Protein AF-X1UCK1-F1 (afdb_monomer_lite)

Sequence (147 aa):
AILLGSEKEAQDVRVRLEAGEDFTTLAQELSQHEATRESGGDFNWLSPEDVTPGSALAAWADIFELEMGAISEPIRDDTEVTTGGYWLLEVLDREDNKQISDDDRDLLKAKALDEWVSSLWYDPGNEVNSYLTDEMREWAIEKATEG

Radius of gyration: 23.3 Å; chains: 1; bounding box: 56×43×52 Å

Structure (mmCIF, N/CA/C/O backbone):
data_AF-X1UCK1-F1
#
_entry.id   AF-X1UCK1-F1
#
loop_
_atom_site.group_PDB
_atom_site.id
_atom_site.type_symbol
_atom_site.label_atom_id
_atom_site.label_alt_id
_atom_site.label_comp_id
_atom_site.label_asym_id
_atom_site.label_entity_id
_atom_site.label_seq_id
_atom_site.pdbx_PDB_ins_code
_atom_site.Cartn_x
_atom_site.Cartn_y
_atom_site.Cartn_z
_atom_site.occupancy
_atom_site.B_iso_or_equiv
_atom_site.auth_seq_id
_atom_site.auth_comp_id
_atom_site.auth_asym_id
_atom_site.auth_atom_id
_atom_site.pdbx_PDB_model_num
ATOM 1 N N . ALA A 1 1 ? -5.597 0.099 3.990 1.00 93.69 1 ALA A N 1
ATOM 2 C CA . ALA A 1 1 ? -4.336 -0.116 4.730 1.00 93.69 1 ALA A CA 1
ATOM 3 C C . ALA A 1 1 ? -4.235 0.814 5.940 1.00 93.69 1 ALA A C 1
ATOM 5 O O . ALA A 1 1 ? -4.599 1.980 5.834 1.00 93.69 1 ALA A O 1
ATOM 6 N N . ILE A 1 2 ? -3.730 0.323 7.074 1.00 95.62 2 ILE A N 1
ATOM 7 C CA . ILE A 1 2 ? -3.493 1.113 8.296 1.00 95.62 2 ILE A CA 1
ATOM 8 C C . ILE A 1 2 ? -2.024 0.973 8.693 1.00 95.62 2 ILE A C 1
ATOM 10 O O . ILE A 1 2 ? -1.589 -0.129 9.011 1.00 95.62 2 ILE A O 1
ATOM 14 N N . LEU A 1 3 ? -1.277 2.079 8.686 1.00 94.56 3 LEU A N 1
ATOM 15 C CA . LEU A 1 3 ? 0.083 2.159 9.237 1.00 94.56 3 LEU A CA 1
ATOM 16 C C . LEU A 1 3 ? 0.062 2.523 10.723 1.00 94.56 3 LEU A C 1
ATOM 18 O O . LEU A 1 3 ? -0.524 3.543 11.079 1.00 94.56 3 LEU A O 1
ATOM 22 N N . LEU A 1 4 ? 0.715 1.732 11.569 1.00 94.31 4 LEU A N 1
ATOM 23 C CA . LEU A 1 4 ? 0.737 1.878 13.028 1.00 94.31 4 LEU A CA 1
ATOM 24 C C . LEU A 1 4 ? 2.176 1.898 13.552 1.00 94.31 4 LEU A C 1
ATOM 26 O O . LEU A 1 4 ? 3.095 1.442 12.876 1.00 94.31 4 LEU A O 1
ATOM 30 N N . GLY A 1 5 ? 2.379 2.427 14.760 1.00 92.25 5 GLY A N 1
ATOM 31 C CA . GLY A 1 5 ? 3.716 2.704 15.296 1.00 92.25 5 GLY A CA 1
ATOM 32 C C . GLY A 1 5 ? 4.366 1.544 16.053 1.00 92.25 5 GLY A C 1
ATOM 33 O O . GLY A 1 5 ? 5.452 1.673 16.621 1.00 92.25 5 GLY A O 1
ATOM 34 N N . SER A 1 6 ? 3.679 0.413 16.179 1.00 92.25 6 SER A N 1
ATOM 35 C CA . SER A 1 6 ? 4.265 -0.782 16.776 1.00 92.25 6 SER A CA 1
ATOM 36 C C . SER A 1 6 ? 3.487 -2.035 16.412 1.00 92.25 6 SER A C 1
ATOM 38 O O . SER A 1 6 ? 2.287 -1.987 16.149 1.00 92.25 6 SER A O 1
ATOM 40 N N . GLU A 1 7 ? 4.158 -3.181 16.504 1.00 93.19 7 GLU A N 1
ATOM 41 C CA . GLU A 1 7 ? 3.532 -4.490 16.313 1.00 93.19 7 GLU A CA 1
ATOM 42 C C . GLU A 1 7 ? 2.383 -4.698 17.300 1.00 93.19 7 GLU A C 1
ATOM 44 O O . GLU A 1 7 ? 1.326 -5.199 16.937 1.00 93.19 7 GLU A O 1
ATOM 49 N N . LYS A 1 8 ? 2.567 -4.262 18.553 1.00 94.69 8 LYS A N 1
ATOM 50 C CA . LYS A 1 8 ? 1.533 -4.365 19.581 1.00 94.69 8 LYS A CA 1
ATOM 51 C C . LYS A 1 8 ? 0.286 -3.563 19.210 1.00 94.69 8 LYS A C 1
ATOM 53 O O . LYS A 1 8 ? -0.818 -4.073 19.353 1.00 94.69 8 LYS A O 1
ATOM 58 N N . GLU A 1 9 ? 0.467 -2.329 18.755 1.00 95.19 9 GLU A N 1
ATOM 59 C CA . GLU A 1 9 ? -0.640 -1.487 18.303 1.00 95.19 9 GLU A CA 1
ATOM 60 C C . GLU A 1 9 ? -1.354 -2.122 17.103 1.00 95.19 9 GLU A C 1
ATOM 62 O O . GLU A 1 9 ? -2.579 -2.205 17.101 1.00 95.19 9 GLU A O 1
ATOM 67 N N . ALA A 1 10 ? -0.602 -2.663 16.141 1.00 96.31 10 ALA A N 1
ATOM 68 C CA . ALA A 1 10 ? -1.166 -3.393 15.009 1.00 96.31 10 ALA A CA 1
ATOM 69 C C . ALA A 1 10 ? -1.956 -4.635 15.430 1.00 96.31 10 ALA A C 1
ATOM 71 O O . ALA A 1 10 ? -3.063 -4.846 14.947 1.00 96.31 10 ALA A O 1
ATOM 72 N N . GLN A 1 11 ? -1.457 -5.419 16.381 1.00 97.38 11 GLN A N 1
ATOM 73 C CA . GLN A 1 11 ? -2.203 -6.558 16.917 1.00 97.38 11 GLN A CA 1
ATOM 74 C C . GLN A 1 11 ? -3.493 -6.117 17.624 1.00 97.38 11 GLN A C 1
ATOM 76 O O . GLN A 1 11 ? -4.556 -6.690 17.389 1.00 97.38 11 GLN A O 1
ATOM 81 N N . ASP A 1 12 ? -3.428 -5.068 18.449 1.00 97.31 12 ASP A N 1
ATOM 82 C CA . ASP A 1 12 ? -4.593 -4.551 19.172 1.00 97.31 12 ASP A CA 1
ATOM 83 C C . ASP A 1 12 ? -5.667 -4.014 18.191 1.00 97.31 12 ASP A C 1
ATOM 85 O O . ASP A 1 12 ? -6.861 -4.254 18.385 1.00 97.31 12 ASP A O 1
ATOM 89 N N . VAL A 1 13 ? -5.261 -3.340 17.106 1.00 97.62 13 VAL A N 1
ATOM 90 C CA . VAL A 1 13 ? -6.165 -2.874 16.035 1.00 97.62 13 VAL A CA 1
ATOM 91 C C . VAL A 1 13 ? -6.725 -4.042 15.224 1.00 97.62 13 VAL A C 1
ATOM 93 O O . VAL A 1 13 ? -7.911 -4.042 14.900 1.00 97.62 13 VAL A O 1
ATOM 96 N N . ARG A 1 14 ? -5.927 -5.074 14.941 1.00 97.38 14 ARG A N 1
ATOM 97 C CA . ARG A 1 14 ? -6.409 -6.245 14.204 1.00 97.38 14 ARG A CA 1
ATOM 98 C C . ARG A 1 14 ? -7.519 -6.978 14.950 1.00 97.38 14 ARG A C 1
ATOM 100 O O . ARG A 1 14 ? -8.537 -7.292 14.349 1.00 97.38 14 ARG A O 1
ATOM 107 N N . VAL A 1 15 ? -7.377 -7.172 16.262 1.00 97.69 15 VAL A N 1
ATOM 108 C CA . VAL A 1 15 ? -8.430 -7.793 17.089 1.00 97.69 15 VAL A CA 1
ATOM 109 C C . VAL A 1 15 ? -9.743 -7.002 17.021 1.00 97.69 15 VAL A C 1
ATOM 111 O O . VAL A 1 15 ? -10.823 -7.591 17.024 1.00 97.69 15 VAL A O 1
ATOM 114 N N . ARG A 1 16 ? -9.670 -5.669 16.941 1.00 97.62 16 ARG A N 1
ATOM 115 C CA . ARG A 1 16 ? -10.845 -4.800 16.773 1.00 97.62 16 ARG A CA 1
ATOM 116 C C . ARG A 1 16 ? -11.512 -4.991 15.408 1.00 97.62 16 ARG A C 1
ATOM 118 O O . ARG A 1 16 ? -12.732 -5.134 15.347 1.00 97.62 16 ARG A O 1
ATOM 125 N N . LEU A 1 17 ? -10.716 -5.059 14.340 1.00 97.06 17 LEU A N 1
ATOM 126 C CA . LEU A 1 17 ? -11.197 -5.346 12.983 1.00 97.06 17 LEU A CA 1
ATOM 127 C C . LEU A 1 17 ? -11.851 -6.733 12.900 1.00 97.06 17 LEU A C 1
ATOM 129 O O . LEU A 1 17 ? -12.965 -6.866 12.405 1.00 97.06 17 LEU A O 1
ATOM 133 N N . GLU A 1 18 ? -11.215 -7.757 13.471 1.00 95.06 18 GLU A N 1
ATOM 134 C CA . GLU A 1 18 ? -11.757 -9.123 13.548 1.00 95.06 18 GLU A CA 1
ATOM 135 C C . GLU A 1 18 ? -13.058 -9.197 14.372 1.00 95.06 18 GLU A C 1
ATOM 137 O O . GLU A 1 18 ? -13.909 -10.053 14.125 1.00 95.06 18 GLU A O 1
ATOM 142 N N . ALA A 1 19 ? -13.250 -8.284 15.330 1.00 96.25 19 ALA A N 1
ATOM 143 C CA . ALA A 1 19 ? -14.492 -8.139 16.090 1.00 96.25 19 ALA A CA 1
ATOM 144 C C . ALA A 1 19 ? -15.607 -7.390 15.326 1.00 96.25 19 ALA A C 1
ATOM 146 O O . ALA A 1 19 ? -16.721 -7.272 15.845 1.00 96.25 19 ALA A O 1
ATOM 147 N N . GLY A 1 20 ? -15.335 -6.920 14.103 1.00 95.06 20 GLY A N 1
ATOM 148 C CA . GLY A 1 20 ? -16.297 -6.267 13.214 1.00 95.06 20 GLY A CA 1
ATOM 149 C C . GLY A 1 20 ? -16.328 -4.741 13.303 1.00 95.06 20 GLY A C 1
ATOM 150 O O . GLY A 1 20 ? -17.323 -4.137 12.902 1.00 95.06 20 GLY A O 1
ATOM 151 N N . GLU A 1 21 ? -15.291 -4.108 13.855 1.00 97.06 21 GLU A N 1
ATOM 152 C CA . GLU A 1 21 ? -15.144 -2.653 13.770 1.00 97.06 21 GLU A CA 1
ATOM 153 C C . GLU A 1 21 ? -14.793 -2.216 12.336 1.00 97.06 21 GLU A C 1
ATOM 155 O O . GLU A 1 21 ? -14.136 -2.943 11.594 1.00 97.06 21 GLU A O 1
ATOM 160 N N . ASP A 1 22 ? -15.255 -1.031 11.931 1.00 96.56 22 ASP A N 1
ATOM 161 C CA . ASP A 1 22 ? -15.107 -0.534 10.561 1.00 96.56 22 ASP A CA 1
ATOM 162 C C . ASP A 1 22 ? -13.654 -0.146 10.236 1.00 96.56 22 ASP A C 1
ATOM 164 O O . ASP A 1 22 ? -13.049 0.692 10.912 1.00 96.56 22 ASP A O 1
ATOM 168 N N . PHE A 1 23 ? -13.113 -0.722 9.158 1.00 96.75 23 PHE A N 1
ATOM 169 C CA . PHE A 1 23 ? -11.727 -0.506 8.745 1.00 96.75 23 PHE A CA 1
ATOM 170 C C . PHE A 1 23 ? -11.439 0.958 8.404 1.00 96.75 23 PHE A C 1
ATOM 172 O O . PHE A 1 23 ? -10.434 1.514 8.846 1.00 96.75 23 PHE A O 1
ATOM 179 N N . THR A 1 24 ? -12.339 1.599 7.654 1.00 96.69 24 THR A N 1
ATOM 180 C CA . THR A 1 24 ? -12.188 2.994 7.204 1.00 96.69 24 THR A CA 1
ATOM 181 C C . THR A 1 24 ? -12.090 3.941 8.401 1.00 96.69 24 THR A C 1
ATOM 183 O O . THR A 1 24 ? -11.232 4.825 8.432 1.00 96.69 24 THR A O 1
ATOM 186 N N . THR A 1 25 ? -12.927 3.722 9.413 1.00 97.31 25 THR A N 1
ATOM 187 C CA . THR A 1 25 ? -12.948 4.495 10.657 1.00 97.31 25 THR A CA 1
ATOM 188 C C . THR A 1 25 ? -11.629 4.350 11.415 1.00 97.31 25 THR A C 1
ATOM 190 O O . THR A 1 25 ? -11.021 5.358 11.781 1.00 97.31 25 THR A O 1
ATOM 193 N N . LEU A 1 26 ? -11.136 3.119 11.598 1.00 97.31 26 LEU A N 1
ATOM 194 C CA . LEU A 1 26 ? -9.857 2.882 12.278 1.00 97.31 26 LEU A CA 1
ATOM 195 C C . LEU A 1 26 ? -8.668 3.445 11.499 1.00 97.31 26 LEU A C 1
ATOM 197 O O . LEU A 1 26 ? -7.738 3.981 12.102 1.00 97.31 26 LEU A O 1
ATOM 201 N N . ALA A 1 27 ? -8.703 3.375 10.169 1.00 97.12 27 ALA A N 1
ATOM 202 C CA . ALA A 1 27 ? -7.684 3.977 9.324 1.00 97.12 27 ALA A CA 1
ATOM 203 C C . ALA A 1 27 ? -7.633 5.501 9.506 1.00 97.12 27 ALA A C 1
ATOM 205 O O . ALA A 1 27 ? -6.552 6.047 9.716 1.00 97.12 27 ALA A O 1
ATOM 206 N N . GLN A 1 28 ? -8.784 6.179 9.489 1.00 97.00 28 GLN A N 1
ATOM 207 C CA . GLN A 1 28 ? -8.879 7.632 9.677 1.00 97.00 28 GLN A CA 1
ATOM 208 C C . GLN A 1 28 ? -8.418 8.092 11.066 1.00 97.00 28 GLN A C 1
ATOM 210 O O . GLN A 1 28 ? -7.791 9.152 11.184 1.00 97.00 28 GLN A O 1
ATOM 215 N N . GLU A 1 29 ? -8.733 7.307 12.101 1.00 96.38 29 GLU A N 1
ATOM 216 C CA . GLU A 1 29 ? -8.420 7.609 13.501 1.00 96.38 29 GLU A CA 1
ATOM 217 C C . GLU A 1 29 ? -6.946 7.357 13.845 1.00 96.38 29 GLU A C 1
ATOM 219 O O . GLU A 1 29 ? -6.324 8.186 14.510 1.00 96.38 29 GLU A O 1
ATOM 224 N N . LEU A 1 30 ? -6.395 6.216 13.420 1.00 95.56 30 LEU A N 1
ATOM 225 C CA . LEU A 1 30 ? -5.140 5.689 13.968 1.00 95.56 30 LEU A CA 1
ATOM 226 C C . LEU A 1 30 ? -3.987 5.656 12.971 1.00 95.56 30 LEU A C 1
ATOM 228 O O . LEU A 1 30 ? -2.833 5.573 13.393 1.00 95.56 30 LEU A O 1
ATOM 232 N N . SER A 1 31 ? -4.257 5.687 11.663 1.00 94.88 31 SER A N 1
ATOM 233 C CA . SER A 1 31 ? -3.178 5.483 10.704 1.00 94.88 31 SER A CA 1
ATOM 234 C C . SER A 1 31 ? -2.168 6.631 10.729 1.00 94.88 31 SER A C 1
ATOM 236 O O . SER A 1 31 ? -2.533 7.799 10.688 1.00 94.88 31 SER A O 1
ATOM 238 N N . GLN A 1 32 ? -0.880 6.299 10.717 1.00 93.25 32 GLN A N 1
ATOM 239 C CA . GLN A 1 32 ? 0.212 7.262 10.567 1.00 93.25 32 GLN A CA 1
ATOM 240 C C . GLN A 1 32 ? 0.468 7.645 9.102 1.00 93.25 32 GLN A C 1
ATOM 242 O O . GLN A 1 32 ? 1.212 8.587 8.838 1.00 93.25 32 GLN A O 1
ATOM 247 N N . HIS A 1 33 ? -0.146 6.948 8.139 1.00 92.12 33 HIS A N 1
ATOM 248 C CA . HIS A 1 33 ? 0.038 7.232 6.719 1.00 92.12 33 HIS A CA 1
ATOM 249 C C . HIS A 1 33 ? -0.887 8.370 6.267 1.00 92.12 33 HIS A C 1
ATOM 251 O O . HIS A 1 33 ? -2.012 8.147 5.816 1.00 92.12 33 HIS A O 1
ATOM 257 N N . GLU A 1 34 ? -0.413 9.613 6.398 1.00 90.44 34 GLU A N 1
ATOM 258 C CA . GLU A 1 34 ? -1.211 10.824 6.153 1.00 90.44 34 GLU A CA 1
ATOM 259 C C . GLU A 1 34 ? -1.861 10.865 4.764 1.00 90.44 34 GLU A C 1
ATOM 261 O O . GLU A 1 34 ? -3.004 11.308 4.646 1.00 90.44 34 GLU A O 1
ATOM 266 N N . ALA A 1 35 ? -1.168 10.376 3.729 1.00 90.62 35 ALA A N 1
ATOM 267 C CA . ALA A 1 35 ? -1.627 10.469 2.344 1.00 90.62 35 ALA A CA 1
ATOM 268 C C . ALA A 1 35 ? -2.927 9.695 2.077 1.00 90.62 35 ALA A C 1
ATOM 270 O O . ALA A 1 35 ? -3.722 10.121 1.241 1.00 90.62 35 ALA A O 1
ATOM 271 N N . THR A 1 36 ? -3.168 8.596 2.800 1.00 93.81 36 THR A N 1
ATOM 272 C CA . THR A 1 36 ? -4.389 7.783 2.650 1.00 93.81 36 THR A CA 1
ATOM 273 C C . THR A 1 36 ? -5.268 7.785 3.893 1.00 93.81 36 THR A C 1
ATOM 275 O O . THR A 1 36 ? -6.357 7.224 3.862 1.00 93.81 36 THR A O 1
ATOM 278 N N . ARG A 1 37 ? -4.840 8.403 5.001 1.00 93.88 37 ARG A N 1
ATOM 279 C CA . ARG A 1 37 ? -5.594 8.415 6.264 1.00 93.88 37 ARG A CA 1
ATOM 280 C C . ARG A 1 37 ? -7.024 8.913 6.065 1.00 93.88 37 ARG A C 1
ATOM 282 O O . ARG A 1 37 ? -7.967 8.230 6.438 1.00 93.88 37 ARG A O 1
ATOM 289 N N . GLU A 1 38 ? -7.192 10.063 5.415 1.00 94.06 38 GLU A N 1
ATOM 290 C CA . GLU A 1 38 ? -8.513 10.665 5.170 1.00 94.06 38 GLU A CA 1
ATOM 291 C C . GLU A 1 38 ? -9.371 9.842 4.190 1.00 94.06 38 GLU A C 1
ATOM 293 O O . GLU A 1 38 ? -10.597 9.833 4.305 1.00 94.06 38 GLU A O 1
ATOM 298 N N . SER A 1 39 ? -8.748 9.090 3.274 1.00 95.19 39 SER A N 1
ATOM 299 C CA . SER A 1 39 ? -9.428 8.164 2.357 1.00 95.19 39 SER A CA 1
ATOM 300 C C . SER A 1 39 ? -9.643 6.767 2.951 1.00 95.19 39 SER A C 1
ATOM 302 O O . SER A 1 39 ? -9.882 5.821 2.208 1.00 95.19 39 SER A O 1
ATOM 304 N N . GLY A 1 40 ? -9.545 6.602 4.276 1.00 95.12 40 GLY A N 1
ATOM 305 C CA . GLY A 1 40 ? -9.776 5.304 4.920 1.00 95.12 40 GLY A CA 1
ATOM 306 C C . GLY A 1 40 ? -8.671 4.279 4.677 1.00 95.12 40 GLY A C 1
ATOM 307 O O . GLY A 1 40 ? -8.884 3.080 4.834 1.00 95.12 40 GLY A O 1
ATOM 308 N N . GLY A 1 41 ? -7.487 4.730 4.271 1.00 94.69 41 GLY A N 1
ATOM 309 C CA . GLY A 1 41 ? -6.384 3.848 3.927 1.00 94.69 41 GLY A CA 1
ATOM 310 C C . GLY A 1 41 ? -6.489 3.239 2.530 1.00 94.69 41 GLY A C 1
ATOM 311 O O . GLY A 1 41 ? -5.855 2.212 2.298 1.00 94.69 41 GLY A O 1
ATOM 312 N N . ASP A 1 42 ? -7.295 3.808 1.634 1.00 95.12 42 ASP A N 1
ATOM 313 C CA . ASP A 1 42 ? -7.456 3.316 0.265 1.00 95.12 42 ASP A CA 1
ATOM 314 C C . ASP A 1 42 ? -6.227 3.646 -0.602 1.00 95.12 42 ASP A C 1
ATOM 316 O O . ASP A 1 42 ? -5.822 4.808 -0.703 1.00 95.12 42 ASP A O 1
ATOM 320 N N . PHE A 1 43 ? -5.651 2.611 -1.218 1.00 92.62 43 PHE A N 1
ATOM 321 C CA . PHE A 1 43 ? -4.521 2.681 -2.154 1.00 92.62 43 PHE A CA 1
ATOM 322 C C . PHE A 1 43 ? -4.941 2.446 -3.613 1.00 92.62 43 PHE A C 1
ATOM 324 O O . PHE A 1 43 ? -4.086 2.418 -4.496 1.00 92.62 43 PHE A O 1
ATOM 331 N N . ASN A 1 44 ? -6.247 2.340 -3.882 1.00 90.88 44 ASN A N 1
ATOM 332 C CA . ASN A 1 44 ? -6.810 1.992 -5.182 1.00 90.88 44 ASN A CA 1
ATOM 333 C C . ASN A 1 44 ? -6.309 0.611 -5.668 1.00 90.88 44 ASN A C 1
ATOM 335 O O . ASN A 1 44 ? -5.801 -0.201 -4.894 1.00 90.88 44 ASN A O 1
ATOM 339 N N . TRP A 1 45 ? -6.493 0.313 -6.954 1.00 89.69 45 TRP A N 1
ATOM 340 C CA . TRP A 1 45 ? -5.989 -0.909 -7.576 1.00 89.69 45 TRP A CA 1
ATOM 341 C C . TRP A 1 45 ? -4.462 -0.951 -7.567 1.00 89.69 45 TRP A C 1
ATOM 343 O O . TRP A 1 45 ? -3.824 -0.110 -8.197 1.00 89.69 45 TRP A O 1
ATOM 353 N N . LEU A 1 46 ? -3.911 -1.975 -6.917 1.00 89.56 46 LEU A N 1
ATOM 354 C CA . LEU A 1 46 ? -2.490 -2.299 -6.944 1.00 89.56 46 LEU A CA 1
ATOM 355 C C . LEU A 1 46 ? -2.224 -3.472 -7.883 1.00 89.56 46 LEU A C 1
ATOM 357 O O . LEU A 1 46 ? -3.012 -4.417 -7.980 1.00 89.56 46 LEU A O 1
ATOM 361 N N . SER A 1 47 ? -1.083 -3.407 -8.546 1.00 88.31 47 SER A N 1
ATOM 362 C CA . SER A 1 47 ? -0.551 -4.421 -9.444 1.00 88.31 47 SER A CA 1
ATOM 363 C C . SER A 1 47 ? 0.766 -4.986 -8.893 1.00 88.31 47 SER A C 1
ATOM 365 O O . SER A 1 47 ? 1.407 -4.352 -8.050 1.00 88.31 47 SER A O 1
ATOM 367 N N . PRO A 1 48 ? 1.198 -6.187 -9.318 1.00 86.44 48 PRO A N 1
ATOM 368 C CA . PRO A 1 48 ? 2.449 -6.774 -8.837 1.00 86.44 48 PRO A CA 1
ATOM 369 C C . PRO A 1 48 ? 3.678 -5.884 -9.061 1.00 86.44 48 PRO A C 1
ATOM 371 O O . PRO A 1 48 ? 4.621 -5.938 -8.274 1.00 86.44 48 PRO A O 1
ATOM 374 N N . GLU A 1 49 ? 3.680 -5.050 -10.104 1.00 84.56 49 GLU A N 1
ATOM 375 C CA . GLU A 1 49 ? 4.748 -4.085 -10.358 1.00 84.56 49 GLU A CA 1
ATOM 376 C C . GLU A 1 49 ? 4.848 -2.974 -9.296 1.00 84.56 49 GLU A C 1
ATOM 378 O O . GLU A 1 49 ? 5.956 -2.482 -9.054 1.00 84.56 49 GLU A O 1
ATOM 383 N N . ASP A 1 50 ? 3.748 -2.637 -8.613 1.00 88.00 50 ASP A N 1
ATOM 384 C CA . ASP A 1 50 ? 3.707 -1.582 -7.589 1.00 88.00 50 ASP A CA 1
ATOM 385 C C . ASP A 1 50 ? 4.404 -1.988 -6.280 1.00 88.00 50 ASP A C 1
ATOM 387 O O . ASP A 1 50 ? 4.899 -1.124 -5.559 1.00 88.00 50 ASP A O 1
ATOM 391 N N . VAL A 1 51 ? 4.481 -3.293 -5.982 1.00 89.81 51 VAL A N 1
ATOM 392 C CA . VAL A 1 51 ? 5.073 -3.848 -4.741 1.00 89.81 51 VAL A CA 1
ATOM 393 C C . VAL A 1 51 ? 6.445 -4.492 -4.968 1.00 89.81 51 VAL A C 1
ATOM 395 O O . VAL A 1 51 ? 6.908 -5.338 -4.202 1.00 89.81 51 VAL A O 1
ATOM 398 N N . THR A 1 52 ? 7.120 -4.121 -6.053 1.00 86.12 52 THR A N 1
ATOM 399 C CA . THR A 1 52 ? 8.425 -4.690 -6.411 1.00 86.12 52 THR A CA 1
ATOM 400 C C . THR A 1 52 ? 9.532 -4.291 -5.426 1.00 86.12 52 THR A C 1
ATOM 402 O O . THR A 1 52 ? 9.438 -3.247 -4.772 1.00 86.12 52 THR A O 1
ATOM 405 N N . PRO A 1 53 ? 10.619 -5.082 -5.311 1.00 84.69 53 PRO A N 1
ATOM 406 C CA . PRO A 1 53 ? 11.755 -4.722 -4.468 1.00 84.69 53 PRO A CA 1
ATOM 407 C C . PRO A 1 53 ? 12.305 -3.329 -4.804 1.00 84.69 53 PRO A C 1
ATOM 409 O O . PRO A 1 53 ? 12.655 -3.051 -5.949 1.00 84.69 53 PRO A O 1
ATOM 412 N N . GLY A 1 54 ? 12.401 -2.464 -3.792 1.00 80.69 54 GLY A N 1
ATOM 413 C CA . GLY A 1 54 ? 12.837 -1.070 -3.941 1.00 80.69 54 GLY A CA 1
ATOM 414 C C . GLY A 1 54 ? 11.710 -0.058 -4.185 1.00 80.69 54 GLY A C 1
ATOM 415 O O . GLY A 1 54 ? 11.986 1.140 -4.187 1.00 80.69 54 GLY A O 1
ATOM 416 N N . SER A 1 55 ? 10.462 -0.507 -4.354 1.00 84.88 55 SER A N 1
ATOM 417 C CA . SER A 1 55 ? 9.277 0.359 -4.284 1.00 84.88 55 SER A CA 1
ATOM 418 C C . SER A 1 55 ? 8.948 0.751 -2.835 1.00 84.88 55 SER A C 1
ATOM 420 O O . SER A 1 55 ? 9.412 0.113 -1.889 1.00 84.88 55 SER A O 1
ATOM 422 N N . ALA A 1 56 ? 8.101 1.770 -2.661 1.00 83.25 56 ALA A N 1
ATOM 423 C CA . ALA A 1 56 ? 7.582 2.167 -1.348 1.00 83.25 56 ALA A CA 1
ATOM 424 C C . ALA A 1 56 ? 6.627 1.125 -0.731 1.00 83.25 56 ALA A C 1
ATOM 426 O O . ALA A 1 56 ? 6.369 1.160 0.462 1.00 83.25 56 ALA A O 1
ATOM 427 N N . LEU A 1 57 ? 6.109 0.187 -1.534 1.00 88.75 57 LEU A N 1
ATOM 428 C CA . LEU A 1 57 ? 5.176 -0.855 -1.093 1.00 88.75 57 LEU A CA 1
ATOM 429 C C . LEU A 1 57 ? 5.820 -2.246 -1.096 1.00 88.75 57 LEU A C 1
ATOM 431 O O . LEU A 1 57 ? 5.121 -3.255 -1.060 1.00 88.75 57 LEU A O 1
ATOM 435 N N . ALA A 1 58 ? 7.154 -2.326 -1.129 1.00 87.69 58 ALA A N 1
ATOM 436 C CA . ALA A 1 58 ? 7.881 -3.592 -1.229 1.00 87.69 58 ALA A CA 1
ATOM 437 C C . ALA A 1 58 ? 7.559 -4.567 -0.081 1.00 87.69 58 ALA A C 1
ATOM 439 O O . ALA A 1 58 ? 7.590 -5.783 -0.267 1.00 87.69 58 ALA A O 1
ATOM 440 N N . ALA A 1 59 ? 7.212 -4.042 1.099 1.00 88.94 59 ALA A N 1
ATOM 441 C CA . ALA A 1 59 ? 6.787 -4.839 2.247 1.00 88.94 59 ALA A CA 1
ATOM 442 C C . ALA A 1 59 ? 5.478 -5.616 1.994 1.00 88.94 59 ALA A C 1
ATOM 444 O O . ALA A 1 59 ? 5.189 -6.574 2.704 1.00 88.94 59 ALA A O 1
ATOM 445 N N . TRP A 1 60 ? 4.681 -5.227 0.995 1.00 92.12 60 TRP A N 1
ATOM 446 C CA . TRP A 1 60 ? 3.361 -5.794 0.712 1.00 92.12 60 TRP A CA 1
ATOM 447 C C . TRP A 1 60 ? 3.396 -6.878 -0.372 1.00 92.12 60 TRP A C 1
ATOM 449 O O . TRP A 1 60 ? 2.359 -7.184 -0.953 1.00 92.12 60 TRP A O 1
ATOM 459 N N . ALA A 1 61 ? 4.558 -7.471 -0.658 1.00 87.50 61 ALA A N 1
ATOM 460 C CA . ALA A 1 61 ? 4.708 -8.493 -1.698 1.00 87.50 61 ALA A CA 1
ATOM 461 C C . ALA A 1 61 ? 3.672 -9.634 -1.590 1.00 87.50 61 ALA A C 1
ATOM 463 O O . ALA A 1 61 ? 3.140 -10.087 -2.604 1.00 87.50 61 ALA A O 1
ATOM 464 N N . ASP A 1 62 ? 3.320 -10.025 -0.362 1.00 88.31 62 ASP A N 1
ATOM 465 C CA . ASP A 1 62 ? 2.404 -11.136 -0.084 1.00 88.31 62 ASP A CA 1
ATOM 466 C C . ASP A 1 62 ? 0.916 -10.719 -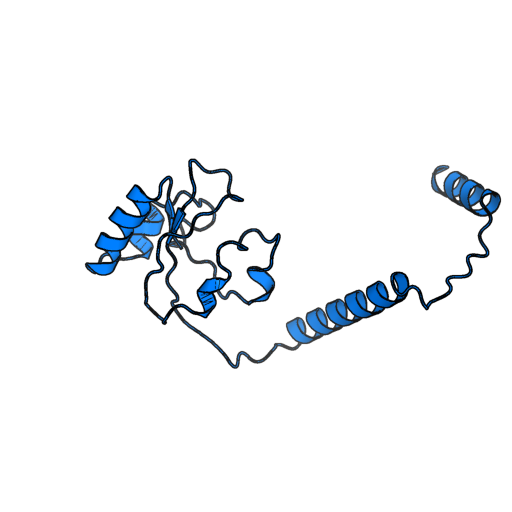0.087 1.00 88.31 62 ASP A C 1
ATOM 468 O O . ASP A 1 62 ? 0.033 -11.549 0.134 1.00 88.31 62 ASP A O 1
ATOM 472 N N . ILE A 1 63 ? 0.585 -9.447 -0.367 1.00 90.12 63 ILE A N 1
ATOM 473 C CA . ILE A 1 63 ? -0.810 -8.959 -0.368 1.00 90.12 63 ILE A CA 1
ATOM 474 C C . ILE A 1 63 ? -1.689 -9.716 -1.376 1.00 90.12 63 ILE A C 1
ATOM 476 O O . ILE A 1 63 ? -2.881 -9.916 -1.149 1.00 90.12 63 ILE A O 1
ATOM 480 N N . PHE A 1 64 ? -1.100 -10.190 -2.476 1.00 87.94 64 PHE A N 1
ATOM 481 C CA . PHE A 1 64 ? -1.802 -10.952 -3.512 1.00 87.94 64 PHE A CA 1
ATOM 482 C C . PHE A 1 64 ? -2.116 -12.397 -3.095 1.00 87.94 64 PHE A C 1
ATOM 484 O O . PHE A 1 64 ? -2.936 -13.060 -3.735 1.00 87.94 64 PHE A O 1
ATOM 491 N N . GLU A 1 65 ? -1.512 -12.883 -2.010 1.00 89.44 65 GLU A N 1
ATOM 492 C CA . GLU A 1 65 ? -1.805 -14.194 -1.427 1.00 89.44 65 GLU A CA 1
ATOM 493 C C . GLU A 1 65 ? -2.935 -14.132 -0.388 1.00 89.44 65 GLU A C 1
ATOM 495 O O . GLU A 1 65 ? -3.546 -15.159 -0.089 1.00 89.44 65 GLU A O 1
ATOM 500 N N . LEU A 1 66 ? -3.260 -12.938 0.126 1.00 90.12 66 LEU A N 1
ATOM 501 C CA . LEU A 1 66 ? -4.335 -12.749 1.101 1.00 90.12 66 LEU A CA 1
ATOM 502 C C . LEU A 1 66 ? -5.705 -13.085 0.505 1.00 90.12 66 LEU A C 1
ATOM 504 O O . LEU A 1 66 ? -5.997 -12.793 -0.659 1.00 90.12 66 LEU A O 1
ATOM 508 N N . GLU A 1 67 ? -6.570 -13.679 1.325 1.00 90.00 67 GLU A N 1
ATOM 509 C CA . GLU A 1 67 ? -7.969 -13.901 0.970 1.00 90.00 67 GLU A CA 1
ATOM 510 C C . GLU A 1 67 ? -8.736 -12.567 0.944 1.00 90.00 67 GLU A C 1
ATOM 512 O O . GLU A 1 67 ? -8.479 -11.659 1.734 1.00 90.00 67 GLU A O 1
ATOM 517 N N . MET A 1 68 ? -9.697 -12.442 0.027 1.00 91.44 68 MET A N 1
ATOM 518 C CA . MET A 1 68 ? -10.535 -11.245 -0.080 1.00 91.44 68 MET A CA 1
ATOM 519 C C . MET A 1 68 ? -11.344 -11.037 1.211 1.00 91.44 68 MET A C 1
ATOM 521 O O . MET A 1 68 ? -11.993 -11.965 1.696 1.00 91.44 68 MET A O 1
ATOM 525 N N . GLY A 1 69 ? -11.303 -9.822 1.757 1.00 89.62 69 GLY A N 1
ATOM 526 C CA . GLY A 1 69 ? -11.920 -9.452 3.034 1.00 89.62 69 GLY A CA 1
ATOM 527 C C . GLY A 1 69 ? -11.182 -9.952 4.283 1.00 89.62 69 GLY A C 1
ATOM 528 O O . GLY A 1 69 ? -11.647 -9.706 5.394 1.00 89.62 69 GLY A O 1
ATOM 529 N N . ALA A 1 70 ? -10.055 -10.658 4.142 1.00 90.81 70 ALA A N 1
ATOM 530 C CA . ALA A 1 70 ? -9.219 -11.019 5.281 1.00 90.81 70 ALA A CA 1
ATOM 531 C C . ALA A 1 70 ? -8.301 -9.854 5.674 1.00 90.81 70 ALA A C 1
ATOM 533 O O . ALA A 1 70 ? -7.765 -9.147 4.816 1.00 90.81 70 ALA A O 1
ATOM 534 N N . ILE A 1 71 ? -8.087 -9.694 6.981 1.00 94.25 71 ILE A N 1
ATOM 535 C CA . ILE A 1 71 ? -7.106 -8.751 7.520 1.00 94.25 71 ILE A CA 1
ATOM 536 C C . ILE A 1 71 ? -5.751 -9.450 7.609 1.00 94.25 71 ILE A C 1
ATOM 538 O O . ILE A 1 71 ? -5.655 -10.565 8.124 1.00 94.25 71 ILE A O 1
ATOM 542 N N . SER A 1 72 ? -4.700 -8.798 7.121 1.00 95.31 72 SER A N 1
ATOM 543 C CA . SER A 1 72 ? -3.342 -9.334 7.186 1.00 95.31 72 SER A CA 1
ATOM 544 C C . SER A 1 72 ? -2.829 -9.459 8.626 1.00 95.31 72 SER A C 1
ATOM 546 O O . SER A 1 72 ? -3.257 -8.758 9.548 1.00 95.31 72 SER A O 1
ATOM 548 N N . GLU A 1 73 ? -1.810 -10.295 8.813 1.00 95.12 73 GLU A N 1
ATOM 549 C CA . GLU A 1 73 ? -0.913 -10.149 9.961 1.00 95.12 73 GLU A CA 1
ATOM 550 C C . GLU A 1 73 ? -0.184 -8.783 9.892 1.00 95.12 73 GLU A C 1
ATOM 552 O O . GLU A 1 73 ? -0.083 -8.209 8.802 1.00 95.12 73 GLU A O 1
ATOM 557 N N . PRO A 1 74 ? 0.314 -8.226 11.016 1.00 94.94 74 PRO A N 1
ATOM 558 C CA . PRO A 1 74 ? 1.123 -7.013 11.000 1.00 94.94 74 PRO A CA 1
ATOM 559 C C . PRO A 1 74 ? 2.366 -7.174 10.128 1.00 94.94 74 PRO A C 1
ATOM 561 O O . PRO A 1 74 ? 3.252 -7.977 10.423 1.00 94.94 74 PRO A O 1
ATOM 564 N N . ILE A 1 75 ? 2.452 -6.370 9.076 1.00 93.62 75 ILE A N 1
ATOM 565 C CA . ILE A 1 75 ? 3.578 -6.376 8.145 1.00 93.62 75 ILE A CA 1
ATOM 566 C C . ILE A 1 75 ? 4.531 -5.265 8.555 1.00 93.62 75 ILE A C 1
ATOM 568 O O . ILE A 1 75 ? 4.175 -4.089 8.522 1.00 93.62 75 ILE A O 1
ATOM 572 N N . ARG A 1 76 ? 5.747 -5.628 8.956 1.00 91.19 76 ARG A N 1
ATOM 573 C CA . ARG A 1 76 ? 6.771 -4.647 9.318 1.00 91.19 76 ARG A CA 1
ATOM 574 C C . ARG A 1 76 ? 7.273 -3.923 8.071 1.00 91.19 76 ARG A C 1
ATOM 576 O O . ARG A 1 76 ? 7.699 -4.575 7.124 1.00 91.19 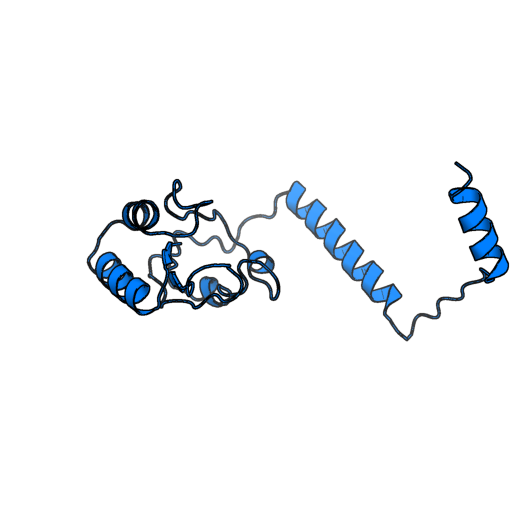76 ARG A O 1
ATOM 583 N N . ASP A 1 77 ? 7.308 -2.599 8.135 1.00 87.00 77 ASP A N 1
ATOM 584 C CA . ASP A 1 77 ? 7.892 -1.740 7.108 1.00 87.00 77 ASP A CA 1
ATOM 585 C C . ASP A 1 77 ? 9.086 -0.979 7.685 1.00 87.00 77 ASP A C 1
ATOM 587 O O . ASP A 1 77 ? 8.998 -0.344 8.738 1.00 87.00 77 ASP A O 1
ATOM 591 N N . ASP A 1 78 ? 10.235 -1.103 7.031 1.00 79.56 78 ASP A N 1
ATOM 592 C CA . ASP A 1 78 ? 11.473 -0.411 7.377 1.00 79.56 78 ASP A CA 1
ATOM 593 C C . ASP A 1 78 ? 11.833 0.723 6.406 1.00 79.56 78 ASP A C 1
ATOM 595 O O . ASP A 1 78 ? 12.838 1.407 6.618 1.00 79.56 78 ASP A O 1
ATOM 599 N N . THR A 1 79 ? 11.016 0.937 5.376 1.00 70.44 79 THR A N 1
ATOM 600 C CA . THR A 1 79 ? 11.192 1.965 4.346 1.00 70.44 79 THR A CA 1
ATOM 601 C C . THR A 1 79 ? 10.458 3.259 4.691 1.00 70.44 79 THR A C 1
ATOM 603 O O . THR A 1 79 ? 10.973 4.347 4.426 1.00 70.44 79 THR A O 1
ATOM 606 N N . GLU A 1 80 ? 9.310 3.162 5.362 1.00 64.81 80 GLU A N 1
ATOM 607 C CA . GLU A 1 80 ? 8.568 4.319 5.854 1.00 64.81 80 GLU A CA 1
ATOM 608 C C . GLU A 1 80 ? 9.239 4.929 7.093 1.00 64.81 80 GLU A C 1
ATOM 610 O O . GLU A 1 80 ? 9.494 4.252 8.095 1.00 64.81 80 GLU A O 1
ATOM 615 N N . VAL A 1 81 ? 9.501 6.244 7.063 1.00 62.25 81 VAL A N 1
ATOM 616 C CA . VAL A 1 81 ? 10.095 6.978 8.196 1.00 62.25 81 VAL A CA 1
ATOM 617 C C . VAL A 1 81 ? 9.032 7.203 9.269 1.00 62.25 81 VAL A C 1
ATOM 619 O O . VAL A 1 81 ? 8.499 8.295 9.451 1.00 62.25 81 VAL A O 1
ATOM 622 N N . THR A 1 82 ? 8.733 6.140 10.003 1.00 59.56 82 THR A N 1
ATOM 623 C CA . THR A 1 82 ? 7.789 6.127 11.118 1.00 59.56 82 THR A CA 1
ATOM 624 C C . THR A 1 82 ? 8.456 5.605 12.383 1.00 59.56 82 THR A C 1
ATOM 626 O O . THR A 1 82 ? 9.526 4.987 12.368 1.00 59.56 82 THR A O 1
ATOM 629 N N . THR A 1 83 ? 7.833 5.861 13.529 1.00 55.38 83 THR A N 1
ATOM 630 C CA . THR A 1 83 ? 8.182 5.172 14.773 1.00 55.38 83 THR A CA 1
ATOM 631 C C . THR A 1 83 ? 7.759 3.714 14.620 1.00 55.38 83 THR A C 1
ATOM 633 O O . THR A 1 83 ? 6.631 3.404 14.937 1.00 55.38 83 THR A O 1
ATOM 636 N N . GLY A 1 84 ? 8.620 2.840 14.089 1.00 60.19 84 GLY A N 1
ATOM 637 C CA . GLY A 1 84 ? 8.382 1.392 14.033 1.00 60.19 84 GLY A CA 1
ATOM 638 C C . GLY A 1 84 ? 7.143 0.961 13.240 1.00 60.19 84 GLY A C 1
ATOM 639 O O . GLY A 1 84 ? 6.293 0.295 13.819 1.00 60.19 84 GLY A O 1
ATOM 640 N N . GLY A 1 85 ? 7.066 1.314 11.954 1.00 85.12 85 GLY A N 1
ATOM 641 C CA . GLY A 1 85 ? 5.921 1.075 11.069 1.00 85.12 85 GLY A CA 1
ATOM 642 C C . GLY A 1 85 ? 5.489 -0.387 10.924 1.00 85.12 85 GLY A C 1
ATOM 643 O O . GLY A 1 85 ? 6.272 -1.248 10.516 1.00 85.12 85 GLY A O 1
ATOM 644 N N . TYR A 1 86 ? 4.218 -0.653 11.229 1.00 93.88 86 TYR A N 1
ATOM 645 C CA . TYR A 1 86 ? 3.530 -1.905 10.911 1.00 93.88 86 TYR A CA 1
ATOM 646 C C . TYR A 1 86 ? 2.246 -1.628 10.140 1.00 93.88 86 TYR A C 1
ATOM 648 O O . TYR A 1 86 ? 1.425 -0.817 10.568 1.00 93.88 86 TYR A O 1
ATOM 656 N N . TRP A 1 87 ? 2.055 -2.341 9.037 1.00 94.38 87 TRP A N 1
ATOM 657 C CA . TRP A 1 87 ? 0.857 -2.272 8.217 1.00 94.38 87 TRP A CA 1
ATOM 658 C C . TRP A 1 87 ? -0.147 -3.361 8.576 1.00 94.38 87 TRP A C 1
ATOM 660 O O . TRP A 1 87 ? 0.217 -4.518 8.788 1.00 94.38 87 TRP A O 1
ATOM 670 N N . LEU A 1 88 ? -1.422 -2.986 8.555 1.00 96.25 88 LEU A N 1
ATOM 671 C CA . LEU A 1 88 ? -2.547 -3.900 8.393 1.00 96.25 88 LEU A CA 1
ATOM 672 C C . LEU A 1 88 ? -3.203 -3.645 7.040 1.00 96.25 88 LEU A C 1
ATOM 674 O O . LEU A 1 88 ? -3.533 -2.500 6.705 1.00 96.25 88 LEU A O 1
ATOM 678 N N . LEU A 1 89 ? -3.401 -4.711 6.275 1.00 96.19 89 LEU A N 1
ATOM 679 C CA . LEU A 1 89 ? -3.963 -4.672 4.930 1.00 96.19 89 LEU A CA 1
ATOM 680 C C . LEU A 1 89 ? -5.278 -5.449 4.896 1.00 96.19 89 LEU A C 1
ATOM 682 O O . LEU A 1 89 ? -5.430 -6.452 5.587 1.00 96.19 89 LEU A O 1
ATOM 686 N N . GLU A 1 90 ? -6.206 -4.980 4.071 1.00 95.12 90 GLU A N 1
ATOM 687 C CA . GLU A 1 90 ? -7.454 -5.663 3.742 1.00 95.12 90 GLU A CA 1
ATOM 688 C C . GLU A 1 90 ? -7.612 -5.615 2.223 1.00 95.12 90 GLU A C 1
ATOM 690 O O . GLU A 1 90 ? -7.478 -4.550 1.613 1.00 95.12 90 GLU A O 1
ATOM 695 N N . VAL A 1 91 ? -7.872 -6.770 1.610 1.00 92.75 91 VAL A N 1
ATOM 696 C CA . VAL A 1 91 ? -8.115 -6.866 0.167 1.00 92.75 91 VAL A CA 1
ATOM 697 C C . VAL A 1 91 ? -9.612 -6.736 -0.085 1.00 92.75 91 VAL A C 1
ATOM 699 O O . VAL A 1 91 ? -10.370 -7.662 0.198 1.00 92.75 91 VAL A O 1
ATOM 702 N N . LEU A 1 92 ? -10.029 -5.590 -0.623 1.00 91.56 92 LEU A N 1
ATOM 703 C CA . LEU A 1 92 ? -11.441 -5.291 -0.885 1.00 91.56 92 LE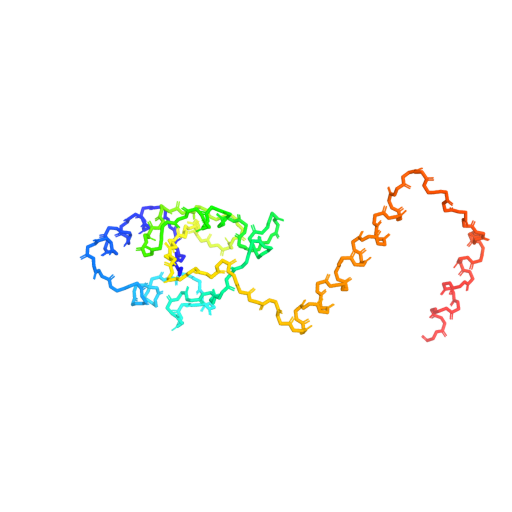U A CA 1
ATOM 704 C C . LEU A 1 92 ? -11.979 -5.992 -2.134 1.00 91.56 92 LEU A C 1
ATOM 706 O O . LEU A 1 92 ? -13.141 -6.392 -2.162 1.00 91.56 92 LEU A O 1
ATOM 710 N N . ASP A 1 93 ? -11.146 -6.119 -3.166 1.00 89.88 93 ASP A N 1
ATOM 711 C CA . ASP A 1 93 ? -11.529 -6.713 -4.443 1.00 89.88 93 ASP A CA 1
ATOM 712 C C . A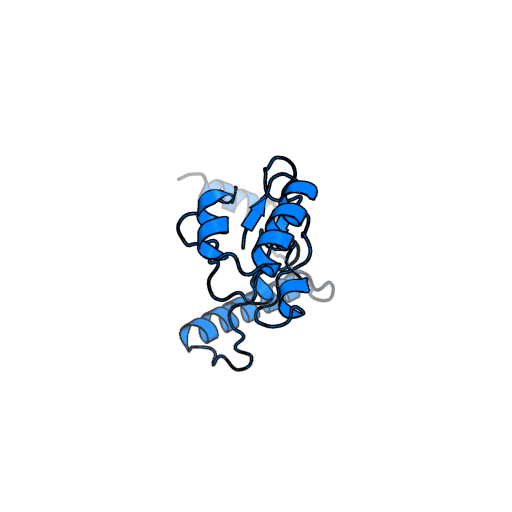SP A 1 93 ? -10.295 -7.246 -5.190 1.00 89.88 93 ASP A C 1
ATOM 714 O O . ASP A 1 93 ? -9.157 -6.857 -4.902 1.00 89.88 93 ASP A O 1
ATOM 718 N N . ARG A 1 94 ? -10.517 -8.148 -6.151 1.00 88.38 94 ARG A N 1
ATOM 719 C CA . ARG A 1 94 ? -9.483 -8.724 -7.017 1.00 88.38 94 ARG A CA 1
ATOM 720 C C . ARG A 1 94 ? -10.011 -8.901 -8.436 1.00 88.38 94 ARG A C 1
ATOM 722 O O . ARG A 1 94 ? -10.999 -9.590 -8.663 1.00 88.38 94 ARG A O 1
ATOM 729 N N . GLU A 1 95 ? -9.282 -8.348 -9.400 1.00 85.31 95 GLU A N 1
ATOM 730 C CA . GLU A 1 95 ? -9.603 -8.447 -10.823 1.00 85.31 95 GLU A CA 1
ATOM 731 C C . GLU A 1 95 ? -8.458 -9.144 -11.575 1.00 85.31 95 GLU A C 1
ATOM 733 O O . GLU A 1 95 ? -7.494 -8.510 -12.003 1.00 85.31 95 GLU A O 1
ATOM 738 N N . ASP A 1 96 ? -8.580 -10.460 -11.764 1.00 79.31 96 ASP A N 1
ATOM 739 C CA . ASP A 1 96 ? -7.553 -11.273 -12.437 1.00 79.31 96 ASP A CA 1
ATOM 740 C C . ASP A 1 96 ? -7.534 -11.081 -13.966 1.00 79.31 96 ASP A C 1
ATOM 742 O O . ASP A 1 96 ? -6.572 -11.455 -14.634 1.00 79.31 96 ASP A O 1
ATOM 746 N N . ASN A 1 97 ? -8.603 -10.519 -14.546 1.00 77.62 97 ASN A N 1
ATOM 747 C CA . ASN A 1 97 ? -8.781 -10.400 -15.997 1.00 77.62 97 ASN A CA 1
ATOM 748 C C . ASN A 1 97 ? -9.018 -8.957 -16.449 1.00 77.62 97 ASN A C 1
ATOM 750 O O . ASN A 1 97 ? -9.689 -8.723 -17.463 1.00 77.62 97 ASN A O 1
ATOM 754 N N . LYS A 1 98 ? -8.456 -7.981 -15.724 1.00 75.94 98 LYS A N 1
ATOM 755 C CA . LYS A 1 98 ? -8.558 -6.572 -16.104 1.00 75.94 98 LYS A CA 1
ATOM 756 C C . LYS A 1 98 ? -8.001 -6.404 -17.512 1.00 75.94 98 LYS A C 1
ATOM 758 O O . LYS A 1 98 ? -6.818 -6.633 -17.764 1.00 75.94 98 LYS A O 1
ATOM 763 N N . GLN A 1 99 ? -8.866 -6.033 -18.455 1.00 77.69 99 GLN A N 1
ATOM 764 C CA . GLN A 1 99 ? -8.417 -5.775 -19.816 1.00 77.69 99 GLN A CA 1
ATOM 765 C C . GLN A 1 99 ? -7.471 -4.580 -19.794 1.00 77.69 99 GLN A C 1
ATOM 767 O O . GLN A 1 99 ? -7.838 -3.501 -19.332 1.00 77.69 99 GLN A O 1
ATOM 772 N N . ILE A 1 100 ? -6.262 -4.791 -20.307 1.00 77.00 100 ILE A N 1
ATOM 773 C CA . ILE A 1 100 ? -5.278 -3.729 -20.496 1.00 77.00 100 ILE A CA 1
ATOM 774 C C . ILE A 1 100 ? -5.884 -2.713 -21.465 1.00 77.00 100 ILE A C 1
ATOM 776 O O . ILE A 1 100 ? -6.233 -3.073 -22.598 1.00 77.00 100 ILE A O 1
ATOM 780 N N . SER A 1 101 ? -6.028 -1.469 -21.008 1.00 80.56 101 SER A N 1
ATOM 781 C CA . SER A 1 101 ? -6.516 -0.376 -21.848 1.00 80.56 101 SER A CA 1
ATOM 782 C C . SER A 1 101 ? -5.533 -0.094 -22.989 1.00 80.56 101 SER A C 1
ATOM 784 O O . SER A 1 101 ? -4.381 -0.530 -22.958 1.00 80.56 101 SER A O 1
ATOM 786 N N . ASP A 1 102 ? -5.964 0.618 -24.030 1.00 82.94 102 ASP A N 1
ATOM 787 C CA . ASP A 1 102 ? -5.051 0.965 -25.125 1.00 82.94 102 ASP A CA 1
ATOM 788 C C . ASP A 1 102 ? -3.908 1.884 -24.652 1.00 82.94 102 ASP A C 1
ATOM 790 O O . ASP A 1 102 ? -2.766 1.687 -25.070 1.00 82.94 102 ASP A O 1
ATOM 794 N N . ASP A 1 103 ? -4.180 2.794 -23.711 1.00 78.50 103 ASP A N 1
ATOM 795 C CA . ASP A 1 103 ? -3.169 3.674 -23.114 1.00 78.50 103 ASP A CA 1
ATOM 796 C C . ASP A 1 103 ? -2.146 2.874 -22.285 1.00 78.50 103 ASP A C 1
ATOM 798 O O . ASP A 1 103 ? -0.935 3.019 -22.477 1.00 78.50 103 ASP A O 1
ATOM 802 N N . ASP A 1 104 ? -2.614 1.959 -21.426 1.00 79.56 104 ASP A N 1
ATOM 803 C CA . ASP A 1 104 ? -1.734 1.080 -20.640 1.00 79.56 104 ASP A CA 1
ATOM 804 C C . ASP A 1 104 ? -0.913 0.166 -21.557 1.00 79.56 104 ASP A C 1
ATOM 806 O O . ASP A 1 104 ? 0.270 -0.081 -21.327 1.00 79.56 104 ASP A O 1
ATOM 810 N N . ARG A 1 105 ? -1.518 -0.319 -22.648 1.00 85.38 105 ARG A N 1
ATOM 811 C CA . ARG A 1 105 ? -0.840 -1.153 -23.644 1.00 85.38 105 ARG A CA 1
ATOM 812 C C . ARG A 1 105 ? 0.317 -0.401 -24.292 1.00 85.38 105 ARG A C 1
ATOM 814 O O . ARG A 1 105 ? 1.374 -0.996 -24.507 1.00 85.38 105 ARG A O 1
ATOM 821 N N . ASP A 1 106 ? 0.128 0.864 -24.644 1.00 88.00 106 ASP A N 1
ATOM 822 C CA . ASP A 1 106 ? 1.179 1.666 -25.266 1.00 88.00 106 ASP A CA 1
ATOM 823 C C . ASP A 1 106 ? 2.295 2.017 -24.273 1.00 88.00 106 ASP A C 1
ATOM 825 O O . ASP A 1 106 ? 3.473 1.920 -24.632 1.00 88.00 106 ASP A O 1
ATOM 829 N N . LEU A 1 107 ? 1.954 2.286 -23.008 1.00 85.88 107 LEU A N 1
ATOM 830 C CA . LEU A 1 107 ? 2.931 2.428 -21.926 1.00 85.88 107 LEU A CA 1
ATOM 831 C C . LEU A 1 107 ? 3.767 1.149 -21.740 1.00 85.88 107 LEU A C 1
ATOM 833 O O . LEU A 1 107 ? 4.998 1.208 -21.703 1.00 85.88 107 LEU A O 1
ATOM 837 N N . LEU A 1 108 ? 3.119 -0.018 -21.689 1.00 86.12 108 LEU A N 1
ATOM 838 C CA . LEU A 1 108 ? 3.788 -1.313 -21.534 1.00 86.12 108 LEU A CA 1
ATOM 839 C C . LEU A 1 108 ? 4.702 -1.640 -22.722 1.00 86.12 108 LEU A C 1
ATOM 841 O O . LEU A 1 108 ? 5.804 -2.148 -22.521 1.00 86.12 108 LEU A O 1
ATOM 845 N N . LYS A 1 109 ? 4.297 -1.315 -23.959 1.00 87.94 109 LYS A N 1
ATOM 846 C CA . LYS A 1 109 ? 5.173 -1.451 -25.138 1.00 87.94 109 LYS A CA 1
ATOM 847 C C . LYS A 1 109 ? 6.412 -0.569 -25.025 1.00 87.94 109 LYS A C 1
ATOM 849 O O . LYS A 1 109 ? 7.501 -1.029 -25.357 1.00 87.94 109 LYS A O 1
ATOM 854 N N . ALA A 1 110 ? 6.250 0.683 -24.593 1.00 90.88 110 ALA A N 1
ATOM 855 C CA . ALA A 1 110 ? 7.367 1.609 -24.432 1.00 90.88 110 ALA A CA 1
ATOM 856 C C . ALA A 1 110 ? 8.358 1.105 -23.372 1.00 90.88 110 ALA A C 1
ATOM 858 O O . ALA A 1 110 ? 9.558 1.074 -23.632 1.00 90.88 110 ALA A O 1
ATOM 859 N N . LYS A 1 111 ? 7.852 0.622 -22.231 1.00 88.00 111 LYS A N 1
ATOM 860 C CA . LYS A 1 111 ? 8.667 0.006 -21.176 1.00 88.00 111 LYS A CA 1
ATOM 861 C C . LYS A 1 111 ? 9.402 -1.243 -21.670 1.00 88.00 111 LYS A C 1
ATOM 863 O O . LYS A 1 111 ? 10.612 -1.336 -21.513 1.00 88.00 111 LYS A O 1
ATOM 868 N N . ALA A 1 112 ? 8.702 -2.164 -22.335 1.00 91.19 112 ALA A N 1
ATOM 869 C CA . ALA A 1 112 ? 9.312 -3.379 -22.879 1.00 91.19 112 ALA A CA 1
ATOM 870 C C . ALA A 1 112 ? 10.392 -3.073 -23.932 1.00 91.19 112 ALA A C 1
ATOM 872 O O . ALA A 1 112 ? 11.405 -3.767 -24.007 1.00 91.19 112 ALA A O 1
ATOM 873 N N . LEU A 1 113 ? 10.191 -2.029 -24.745 1.00 92.06 113 LEU A N 1
ATOM 874 C CA . LEU A 1 113 ? 11.200 -1.556 -25.689 1.00 92.06 113 LEU A CA 1
ATOM 875 C C . LEU A 1 113 ? 12.431 -1.003 -24.961 1.00 92.06 113 LEU A C 1
ATOM 877 O O . LEU A 1 113 ? 13.544 -1.333 -25.357 1.00 92.06 113 LEU A O 1
ATOM 881 N N . ASP A 1 114 ? 12.242 -0.186 -23.925 1.00 90.00 114 ASP A N 1
ATOM 882 C CA . ASP A 1 114 ? 13.333 0.398 -23.135 1.00 90.00 114 ASP A CA 1
ATOM 883 C C . ASP A 1 114 ? 14.160 -0.672 -22.407 1.00 90.00 114 ASP A C 1
ATOM 885 O O . ASP A 1 114 ? 15.390 -0.671 -22.485 1.00 90.00 114 ASP A O 1
ATOM 889 N N . GLU A 1 115 ? 13.493 -1.650 -21.792 1.00 88.81 115 GLU A N 1
ATOM 890 C CA . GLU A 1 115 ? 14.138 -2.805 -21.163 1.00 88.81 115 GLU A CA 1
ATOM 891 C C . GLU A 1 115 ? 14.926 -3.633 -22.185 1.00 88.81 115 GLU A C 1
ATOM 893 O O . GLU A 1 115 ? 16.086 -3.983 -21.946 1.00 88.81 115 GLU A O 1
ATOM 898 N N . TRP A 1 116 ? 14.330 -3.908 -23.352 1.00 89.25 116 TRP A N 1
ATOM 899 C CA . TRP A 1 116 ? 15.011 -4.622 -24.430 1.00 89.25 116 TRP A CA 1
ATOM 900 C C . TRP A 1 116 ? 16.228 -3.847 -24.935 1.00 89.25 116 TRP A C 1
ATOM 902 O O . TRP A 1 116 ? 17.313 -4.421 -25.005 1.00 89.25 116 TRP A O 1
ATOM 912 N N . VAL A 1 117 ? 16.091 -2.549 -25.230 1.00 87.00 117 VAL A N 1
ATOM 913 C CA . VAL A 1 117 ? 17.214 -1.705 -25.658 1.00 87.00 117 VAL A CA 1
ATOM 914 C C . VAL A 1 117 ? 18.307 -1.736 -24.601 1.00 87.00 117 VAL A C 1
ATOM 916 O O . VAL A 1 117 ? 19.434 -2.086 -24.933 1.00 87.00 117 VAL A O 1
ATOM 919 N N . SER A 1 118 ? 17.981 -1.446 -23.341 1.00 83.75 118 SER A N 1
ATOM 920 C CA . SER A 1 118 ? 18.926 -1.464 -22.221 1.00 83.75 118 SER A CA 1
ATOM 921 C C . SER A 1 118 ? 19.662 -2.798 -22.122 1.00 83.75 118 SER A C 1
ATOM 923 O O . SER A 1 118 ? 20.886 -2.810 -22.007 1.00 83.75 118 SER A O 1
ATOM 925 N N . SER A 1 119 ? 18.961 -3.926 -22.270 1.00 84.94 119 SER A N 1
ATOM 926 C CA . SER A 1 119 ? 19.591 -5.250 -22.252 1.00 84.94 119 SER A CA 1
ATOM 927 C C . SER A 1 119 ? 20.668 -5.420 -23.331 1.00 84.94 119 SER A C 1
ATOM 929 O O . SER A 1 119 ? 21.684 -6.057 -23.070 1.00 84.94 119 SER A O 1
ATOM 931 N N . LEU A 1 120 ? 20.510 -4.790 -24.504 1.00 84.06 120 LEU A N 1
ATOM 932 C CA . LEU A 1 120 ? 21.515 -4.825 -25.568 1.00 84.06 120 LEU A CA 1
ATOM 933 C C . LEU A 1 120 ? 22.779 -4.035 -25.212 1.00 84.06 120 LEU A C 1
ATOM 935 O O . LEU A 1 120 ? 23.866 -4.445 -25.613 1.00 84.06 120 LEU A O 1
ATOM 939 N N . TRP A 1 121 ? 22.662 -2.926 -24.474 1.00 76.00 121 TRP A N 1
ATOM 940 C CA . TRP A 1 121 ? 23.824 -2.141 -24.026 1.00 76.00 121 TRP A CA 1
ATOM 941 C C . TRP A 1 121 ? 24.676 -2.897 -23.007 1.00 76.00 121 TRP A C 1
ATOM 943 O O . TRP A 1 121 ? 25.888 -2.694 -22.949 1.00 76.00 121 TRP A O 1
ATOM 953 N N . TYR A 1 122 ? 24.043 -3.753 -22.203 1.00 71.88 122 TYR A N 1
ATOM 954 C CA . TYR A 1 122 ? 24.699 -4.517 -21.143 1.00 71.88 122 TYR A CA 1
ATOM 955 C C . TYR A 1 122 ? 25.042 -5.958 -21.543 1.00 71.88 122 TYR A C 1
ATOM 957 O O . TYR A 1 122 ? 25.612 -6.688 -20.732 1.00 71.88 122 TYR A O 1
ATOM 965 N N . ASP A 1 123 ? 24.726 -6.374 -22.773 1.00 77.19 123 ASP A N 1
ATOM 966 C CA . ASP A 1 123 ? 25.108 -7.685 -23.295 1.00 77.19 123 ASP A CA 1
ATOM 967 C C . ASP A 1 123 ? 26.619 -7.704 -23.609 1.00 77.19 123 ASP A C 1
ATOM 969 O O . ASP A 1 123 ? 27.068 -6.991 -24.511 1.00 77.19 123 ASP A O 1
ATOM 973 N N . PRO A 1 124 ? 27.429 -8.526 -22.911 1.00 67.62 124 PRO A N 1
ATOM 974 C CA . PRO A 1 124 ? 28.870 -8.603 -23.144 1.00 67.62 124 PRO A CA 1
ATOM 975 C C . PRO A 1 124 ? 29.239 -9.182 -24.522 1.00 67.62 124 PRO A C 1
ATOM 977 O O . PRO A 1 124 ? 30.400 -9.097 -24.918 1.00 67.62 124 PRO A O 1
ATOM 980 N N . GLY A 1 125 ? 28.286 -9.785 -25.244 1.00 74.44 125 GLY A N 1
ATOM 981 C CA . GLY A 1 125 ? 28.441 -10.226 -26.630 1.00 74.44 125 GLY A CA 1
ATOM 982 C C . GLY A 1 125 ? 28.259 -9.112 -27.666 1.00 74.44 125 GLY A C 1
ATOM 983 O O . GLY A 1 125 ? 28.634 -9.302 -28.825 1.00 74.44 125 GLY A O 1
ATOM 984 N N . ASN A 1 126 ? 27.725 -7.952 -27.271 1.00 74.38 126 ASN A N 1
ATOM 985 C CA . ASN A 1 126 ? 27.582 -6.798 -28.150 1.00 74.38 126 ASN A CA 1
ATOM 986 C C . ASN A 1 126 ? 28.843 -5.922 -28.085 1.00 74.38 126 ASN A C 1
ATOM 988 O O . ASN A 1 126 ? 29.089 -5.200 -27.120 1.00 74.38 126 ASN A O 1
ATOM 992 N N . GLU A 1 127 ? 29.651 -5.949 -29.146 1.00 67.38 127 GLU A N 1
ATOM 993 C CA . GLU A 1 127 ? 30.807 -5.059 -29.282 1.00 67.38 127 GLU A CA 1
ATOM 994 C C . GLU A 1 127 ? 30.367 -3.646 -29.694 1.00 67.38 127 GLU A C 1
ATOM 996 O O . GLU A 1 127 ? 30.130 -3.355 -30.871 1.00 67.38 127 GLU A O 1
ATOM 1001 N N . VAL A 1 128 ? 30.292 -2.730 -28.726 1.00 67.38 128 VAL A N 1
ATOM 1002 C CA . VAL A 1 128 ? 30.098 -1.302 -29.009 1.00 67.38 128 VAL A CA 1
ATOM 1003 C C . VAL A 1 128 ? 31.433 -0.680 -29.421 1.00 67.38 128 VAL A C 1
ATOM 1005 O O . VAL A 1 128 ? 32.245 -0.268 -28.594 1.00 67.38 128 VAL A O 1
ATOM 1008 N N . ASN A 1 129 ? 31.660 -0.583 -30.730 1.00 67.75 129 ASN A N 1
ATOM 1009 C CA . ASN A 1 129 ? 32.801 0.142 -31.282 1.00 67.75 129 ASN A CA 1
ATOM 1010 C C . ASN A 1 129 ? 32.523 1.655 -31.263 1.00 67.75 129 ASN A C 1
ATOM 1012 O O . ASN A 1 129 ? 31.836 2.187 -32.134 1.00 67.75 129 ASN A O 1
ATOM 1016 N N . SER A 1 130 ? 33.059 2.359 -30.263 1.00 68.88 130 SER A N 1
ATOM 1017 C CA . SER A 1 130 ? 33.020 3.823 -30.214 1.00 68.88 130 SER A CA 1
ATOM 1018 C C . SER A 1 130 ? 34.181 4.415 -31.012 1.00 68.88 130 SER A C 1
ATOM 1020 O O . SER A 1 130 ? 35.344 4.261 -30.647 1.00 68.88 130 SER A O 1
ATOM 1022 N N . TYR A 1 131 ? 33.867 5.132 -32.090 1.00 74.81 131 TYR A N 1
ATOM 1023 C CA . TYR A 1 131 ? 34.854 5.882 -32.880 1.00 74.81 131 TYR A CA 1
ATOM 1024 C C . TYR A 1 131 ? 35.107 7.297 -32.335 1.00 74.81 131 TYR A C 1
ATOM 1026 O O . TYR A 1 131 ? 35.835 8.075 -32.949 1.00 74.81 131 TYR A O 1
ATOM 1034 N N . LEU A 1 132 ? 34.497 7.647 -31.197 1.00 77.06 132 LEU A N 1
ATOM 1035 C CA . LEU A 1 132 ? 34.714 8.922 -30.521 1.00 77.06 132 LEU A CA 1
ATOM 1036 C C . LEU A 1 132 ? 35.994 8.854 -29.689 1.00 77.06 132 LEU A C 1
ATOM 1038 O O . LEU A 1 132 ? 36.016 8.264 -28.601 1.00 77.06 132 LEU A O 1
ATOM 1042 N N . THR A 1 133 ? 37.041 9.504 -30.191 1.00 82.44 133 THR A N 1
ATOM 1043 C CA . THR A 1 133 ? 38.269 9.734 -29.425 1.00 82.44 133 THR A CA 1
ATOM 1044 C C . THR A 1 133 ? 37.992 10.653 -28.234 1.00 82.44 133 THR A C 1
ATOM 1046 O O . THR A 1 133 ? 36.996 11.383 -28.212 1.00 82.44 133 THR A O 1
ATOM 1049 N N . ASP A 1 134 ? 38.872 10.629 -27.233 1.00 80.12 134 ASP A N 1
ATOM 1050 C CA . ASP A 1 134 ? 38.752 11.520 -26.073 1.00 80.12 134 ASP A CA 1
ATOM 1051 C C . ASP A 1 134 ? 38.792 13.000 -26.495 1.00 80.12 134 ASP A C 1
ATOM 1053 O O . ASP A 1 134 ? 38.002 13.793 -25.996 1.00 80.12 134 ASP A O 1
ATOM 1057 N N . GLU A 1 135 ? 39.585 13.336 -27.519 1.00 84.75 135 GLU A N 1
ATOM 1058 C CA . GLU A 1 135 ? 39.662 14.679 -28.115 1.00 84.75 135 GLU A CA 1
ATOM 1059 C C . GLU A 1 135 ? 38.327 15.115 -28.753 1.00 84.75 135 GLU A C 1
ATOM 1061 O O . GLU A 1 135 ? 37.878 16.246 -28.573 1.00 84.75 135 GLU A O 1
ATOM 1066 N N . MET A 1 136 ? 37.633 14.203 -29.448 1.00 84.69 136 MET A N 1
ATOM 1067 C CA . MET A 1 136 ? 36.304 14.480 -30.013 1.00 84.69 136 MET A CA 1
ATOM 1068 C C . MET A 1 136 ? 35.236 14.641 -28.923 1.00 84.69 136 MET A C 1
ATOM 1070 O O . MET A 1 136 ? 34.284 15.403 -29.104 1.00 84.69 136 MET A O 1
ATOM 1074 N N . ARG A 1 137 ? 35.384 13.933 -27.794 1.00 82.38 137 ARG A N 1
ATOM 1075 C CA . ARG A 1 137 ? 34.487 14.038 -26.633 1.00 82.38 137 ARG A CA 1
ATOM 1076 C C . ARG A 1 137 ? 34.692 15.354 -25.881 1.00 82.38 137 ARG A C 1
ATOM 1078 O O . ARG A 1 137 ? 33.706 16.025 -25.584 1.00 82.38 137 ARG A O 1
ATOM 1085 N N . GLU A 1 138 ? 35.939 15.744 -25.625 1.00 83.75 138 GLU A N 1
ATOM 1086 C CA . GLU A 1 138 ? 36.280 17.023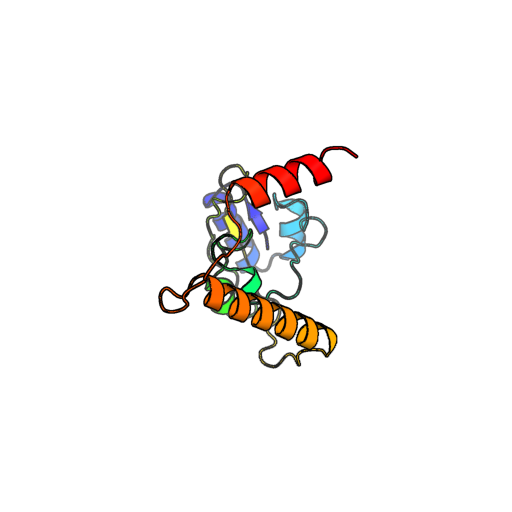 -24.986 1.00 83.75 138 GLU A CA 1
ATOM 1087 C C . GLU A 1 138 ? 35.817 18.218 -25.824 1.00 83.75 138 GLU A C 1
ATOM 1089 O O . GLU A 1 138 ? 35.154 19.109 -25.295 1.00 83.75 138 GLU A O 1
ATOM 1094 N N . TRP A 1 139 ? 36.056 18.191 -27.139 1.00 88.69 139 TRP A N 1
ATOM 1095 C CA . TRP A 1 139 ? 35.587 19.237 -28.052 1.00 88.69 139 TRP A CA 1
ATOM 1096 C C . TRP A 1 139 ? 34.059 19.407 -28.023 1.00 88.69 139 TRP A C 1
ATOM 1098 O O . TRP A 1 139 ? 33.546 20.528 -28.025 1.00 88.69 139 TRP A O 1
ATOM 1108 N N . ALA A 1 140 ? 33.313 18.297 -27.984 1.00 83.31 140 ALA A N 1
ATOM 1109 C CA . ALA A 1 140 ? 31.854 18.332 -27.943 1.00 83.31 140 ALA A CA 1
ATOM 1110 C C . ALA A 1 140 ? 31.319 18.898 -26.615 1.00 83.31 140 ALA A C 1
ATOM 1112 O O . ALA A 1 140 ? 30.340 19.645 -26.627 1.00 83.31 140 ALA A O 1
ATOM 1113 N N . ILE A 1 141 ? 31.967 18.574 -25.487 1.00 84.69 141 ILE A N 1
ATOM 1114 C CA . ILE A 1 141 ? 31.629 19.124 -24.165 1.00 84.69 141 ILE A CA 1
ATOM 1115 C C . ILE A 1 141 ? 31.870 20.633 -24.147 1.00 84.69 141 ILE A C 1
ATOM 1117 O O . ILE A 1 141 ? 30.958 21.376 -23.796 1.00 84.69 141 ILE A O 1
ATOM 1121 N N . GLU A 1 142 ? 33.047 21.086 -24.592 1.00 87.06 142 GLU A N 1
ATOM 1122 C CA . GLU A 1 142 ? 33.411 22.506 -24.645 1.00 87.06 142 GLU A CA 1
ATOM 1123 C C . GLU A 1 142 ? 32.377 23.313 -25.443 1.00 87.06 142 GLU A C 1
ATOM 1125 O O . GLU A 1 142 ? 31.826 24.294 -24.9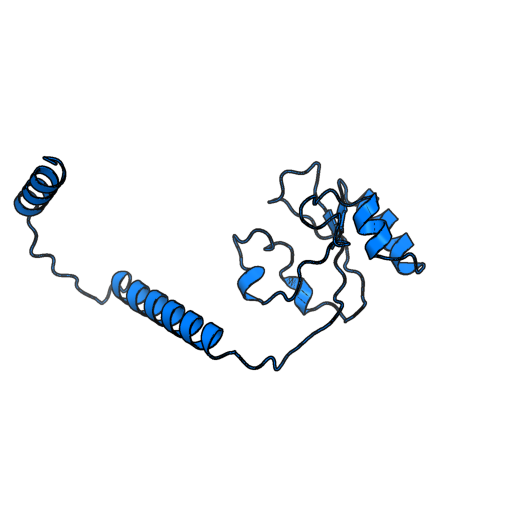39 1.00 87.06 142 GLU A O 1
ATOM 1130 N N . LYS A 1 143 ? 32.017 22.836 -26.642 1.00 87.62 143 LYS A N 1
ATOM 1131 C CA . LYS A 1 143 ? 31.015 23.485 -27.500 1.00 87.62 143 LYS A CA 1
ATOM 1132 C C . LYS A 1 143 ? 29.608 23.512 -26.908 1.00 87.62 143 LYS A C 1
ATOM 1134 O O . LYS A 1 143 ? 28.860 24.438 -27.209 1.00 87.62 143 LYS A O 1
ATOM 1139 N N . ALA A 1 144 ? 29.239 22.523 -26.097 1.00 81.50 144 ALA A N 1
ATOM 1140 C CA . ALA A 1 144 ? 27.938 22.478 -25.434 1.00 81.50 144 ALA A CA 1
ATOM 1141 C C . ALA A 1 144 ? 27.866 23.399 -24.202 1.00 81.50 144 ALA A C 1
ATOM 1143 O O . ALA A 1 144 ? 26.788 23.887 -23.875 1.00 81.50 144 ALA A O 1
ATOM 1144 N N . THR A 1 145 ? 28.998 23.650 -23.533 1.00 82.50 145 THR A N 1
ATOM 1145 C CA . THR A 1 145 ? 29.094 24.529 -22.351 1.00 82.50 145 THR A CA 1
ATOM 1146 C C . THR A 1 145 ? 29.385 26.000 -22.658 1.00 82.50 145 THR A C 1
ATOM 1148 O O . THR A 1 145 ? 29.265 26.830 -21.765 1.00 82.50 145 THR A O 1
ATOM 1151 N N . GLU A 1 146 ? 29.747 26.349 -23.896 1.00 73.44 146 GLU A N 1
ATOM 1152 C CA . GLU A 1 146 ? 29.959 27.741 -24.341 1.00 73.44 146 GLU A CA 1
ATOM 1153 C C . GLU A 1 146 ? 28.652 28.533 -24.609 1.00 73.44 146 GLU A C 1
ATOM 1155 O O . GLU A 1 146 ? 28.700 29.609 -25.211 1.00 73.44 146 GLU A O 1
ATOM 1160 N N . GLY A 1 147 ? 27.492 28.024 -24.175 1.00 55.12 147 GLY A N 1
ATOM 1161 C CA . GLY A 1 147 ? 26.181 28.686 -24.269 1.00 55.12 147 GLY A CA 1
ATOM 1162 C C . GLY A 1 147 ? 25.793 29.465 -23.019 1.00 55.12 147 GLY A C 1
ATOM 1163 O O . GLY A 1 147 ? 25.818 28.858 -21.927 1.00 55.12 147 GLY A O 1
#

Foldseek 3Di:
DAKAQELVVQVVVLVVVVVPDDQLVCLLVGGPPVVCNPVSNDPDDDDCVQCPPPHQNVQCNCVVVDDAQDKDRWGFDPSDPHNGITDIDHHPDDDPPPDQDPVNVVVVVVVVVVVVVVVLVVPPPRDDDDPQDPVNVVVVVVVVVVD

Secondary structure (DSSP, 8-state):
-EEESSHHHHHHHHHHHHTT--HHHHHHHH-S-HHHHTTTT---S--GGGG-TTSTTGGGGGGGGSPTTPBPPPEE-SSS-SSS-EEE-B-----TT-PPPHHHHHHHHHHHHHHHHHHHHS-TTS-------HHHHHHHHHHHH--

Organism: NCBI:txid412755

pLDDT: mean 86.98, std 9.36, range [55.12, 97.69]

InterPro domains:
  IPR000297 Peptidyl-prolyl cis-trans isomerase, PpiC-type [PF00639] (7-77)
  IPR000297 Peptidyl-prolyl cis-trans isomerase, PpiC-type [PS50198] (1-78)
  IPR046357 Peptidyl-prolyl cis-trans isomerase domain superfamily [G3DSA:3.10.50.40] (1-102)
  IPR050245 Bacterial extracellular foldase PrsA [PTHR47245] (2-115)